Protein AF-A0A8T6V0C2-F1 (afdb_monomer)

Secondary structure (DSSP, 8-state):
--PPPGGGTTS----HHHHHHHHHHHHHHHT-----HHHHHHHHHHHHHHHHHHHHS-HHHHHHHHHHHHHHHS-----PPPPHHHHHHHHHHHHHHHHHHTT--

Sequence (105 aa):
MGEIPIYLQGLPLPYPKASKSVLEVLTAALGIEIETEEIDTVIESSEREVEALYTRFPVEIREQLDKLKHLDYTRPSEPRTITEEDKKRILDDIDKFFKK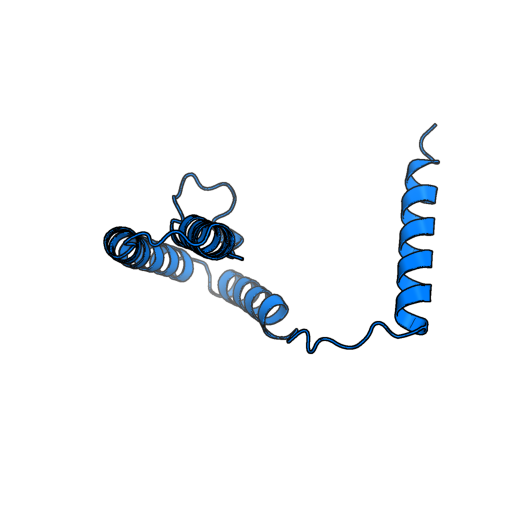ESKED

Solvent-accessible surface area (backbone atoms only — not comparable to full-atom values): 6470 Å² total; per-residue (Å²): 123,42,79,73,64,74,91,56,64,93,53,100,64,83,63,60,56,31,57,49,44,51,47,56,53,50,28,65,73,69,74,49,91,74,92,54,68,71,58,50,57,52,30,58,55,46,53,52,51,51,50,57,53,55,72,68,47,56,68,71,56,45,56,53,52,51,56,52,56,45,61,67,65,71,53,73,72,65,87,68,74,83,45,73,68,53,52,54,51,53,53,50,55,51,52,53,52,59,59,55,71,75,70,78,130

Mean predicted aligned error: 13.66 Å

Structure (mmCIF, N/CA/C/O backbone):
data_AF-A0A8T6V0C2-F1
#
_entry.id   AF-A0A8T6V0C2-F1
#
loop_
_atom_site.group_PDB
_atom_site.id
_atom_site.type_symbol
_atom_site.label_atom_id
_atom_site.label_alt_id
_atom_site.label_comp_id
_atom_site.label_asym_id
_atom_site.label_entity_id
_atom_site.label_seq_id
_atom_site.pdbx_PDB_ins_code
_atom_site.Cartn_x
_atom_site.Cartn_y
_atom_site.Cartn_z
_atom_site.occupancy
_atom_site.B_iso_or_equiv
_atom_site.auth_seq_id
_atom_site.auth_comp_id
_atom_site.auth_asym_id
_atom_site.auth_atom_id
_atom_site.pdbx_PDB_model_num
ATOM 1 N N . MET A 1 1 ? -0.034 7.805 7.132 1.00 60.03 1 MET A N 1
ATOM 2 C CA . MET A 1 1 ? -1.250 7.575 6.317 1.00 60.03 1 MET A CA 1
ATOM 3 C C . MET A 1 1 ? -0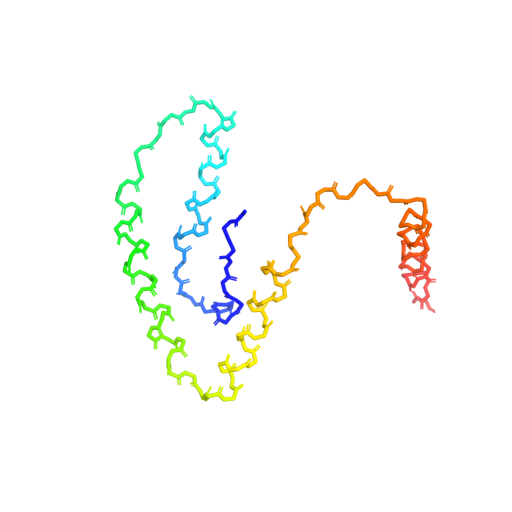.926 6.455 5.351 1.00 60.03 1 MET A C 1
ATOM 5 O O . MET A 1 1 ? 0.237 6.328 5.002 1.00 60.03 1 MET A O 1
ATOM 9 N N . GLY A 1 2 ? -1.888 5.610 4.989 1.00 70.75 2 GLY A N 1
ATOM 10 C CA . GLY A 1 2 ? -1.620 4.473 4.109 1.00 70.75 2 GLY A CA 1
ATOM 11 C C . GLY A 1 2 ? -1.316 4.935 2.688 1.00 70.75 2 GLY A C 1
ATOM 12 O O . GLY A 1 2 ? -2.234 5.132 1.897 1.00 70.75 2 GLY A O 1
ATOM 13 N N . GLU A 1 3 ? -0.041 5.178 2.397 1.00 78.38 3 GLU A N 1
ATOM 14 C CA . GLU A 1 3 ? 0.420 5.675 1.103 1.00 78.38 3 GLU A CA 1
ATOM 15 C C . GLU A 1 3 ? 0.150 4.644 0.006 1.00 78.38 3 GLU A C 1
ATOM 17 O O . GLU A 1 3 ? 0.487 3.466 0.142 1.00 78.38 3 GLU A O 1
ATOM 22 N N . ILE A 1 4 ? -0.467 5.101 -1.084 1.00 87.69 4 ILE A N 1
ATOM 23 C CA . ILE A 1 4 ? -0.765 4.281 -2.257 1.00 87.69 4 ILE A CA 1
ATOM 24 C C . ILE A 1 4 ? 0.299 4.582 -3.313 1.00 87.69 4 ILE A C 1
ATOM 26 O O . ILE A 1 4 ? 0.431 5.743 -3.711 1.00 87.69 4 ILE A O 1
ATOM 30 N N . PRO A 1 5 ? 1.042 3.575 -3.804 1.00 88.62 5 PRO A N 1
ATOM 31 C CA . PRO A 1 5 ? 1.992 3.783 -4.883 1.00 88.62 5 PRO A CA 1
ATOM 32 C C . PRO A 1 5 ? 1.317 4.413 -6.108 1.00 88.62 5 PRO A C 1
ATOM 34 O O . PRO A 1 5 ? 0.307 3.913 -6.600 1.00 88.62 5 PRO A O 1
ATOM 37 N N . ILE A 1 6 ? 1.898 5.496 -6.631 1.00 88.25 6 ILE A N 1
ATOM 38 C CA . ILE A 1 6 ? 1.293 6.305 -7.706 1.00 88.25 6 ILE A CA 1
ATOM 39 C C . ILE A 1 6 ? 0.969 5.498 -8.971 1.00 88.25 6 ILE A C 1
ATOM 41 O O . ILE A 1 6 ? -0.005 5.770 -9.663 1.00 88.25 6 ILE A O 1
ATOM 45 N N . TYR A 1 7 ? 1.750 4.457 -9.253 1.00 89.06 7 TYR A N 1
ATOM 46 C CA . TYR A 1 7 ? 1.558 3.583 -10.409 1.00 89.06 7 TYR A CA 1
ATOM 47 C C . TYR A 1 7 ? 0.397 2.586 -10.249 1.00 89.06 7 TYR A C 1
ATOM 49 O O . TYR A 1 7 ? 0.078 1.875 -11.198 1.00 89.06 7 TYR A O 1
ATOM 57 N N . LEU A 1 8 ? -0.241 2.527 -9.075 1.00 90.25 8 LEU A N 1
ATOM 58 C CA . LEU A 1 8 ? -1.499 1.802 -8.867 1.00 90.25 8 LEU A CA 1
ATOM 59 C C . LEU A 1 8 ? -2.726 2.688 -9.123 1.00 90.25 8 LEU A C 1
ATOM 61 O O . LEU A 1 8 ? -3.844 2.183 -9.220 1.00 90.25 8 LEU A O 1
ATOM 65 N N . GLN A 1 9 ? -2.541 4.007 -9.242 1.00 84.38 9 GLN A N 1
ATOM 66 C CA . GLN A 1 9 ? -3.639 4.945 -9.434 1.00 84.38 9 GLN A CA 1
ATOM 67 C C . GLN A 1 9 ? -4.366 4.681 -10.761 1.00 84.38 9 GLN A C 1
ATOM 69 O O . GLN A 1 9 ? -3.754 4.572 -11.821 1.00 84.38 9 GLN A O 1
ATOM 74 N N . GLY A 1 10 ? -5.698 4.600 -10.704 1.00 82.88 10 GLY A N 1
ATOM 75 C CA . GLY A 1 10 ? -6.548 4.372 -11.879 1.00 82.88 10 GLY A CA 1
ATOM 76 C C . GLY A 1 10 ? -6.684 2.906 -12.299 1.00 82.88 10 GLY A C 1
ATOM 77 O O . GLY A 1 10 ? -7.468 2.613 -13.201 1.00 82.88 10 GLY A O 1
ATOM 78 N N . LEU A 1 11 ? -5.985 1.979 -11.639 1.00 86.12 11 LEU A N 1
ATOM 79 C CA . LEU A 1 11 ? -6.207 0.549 -11.822 1.00 86.12 11 LEU A CA 1
ATOM 80 C C . LEU A 1 11 ? -7.313 0.063 -10.874 1.00 86.12 11 LEU 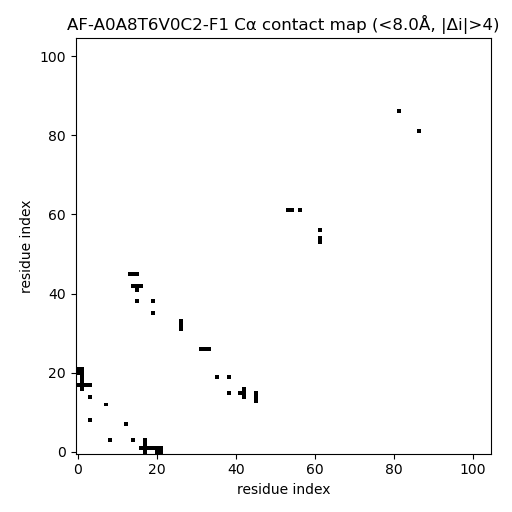A C 1
ATOM 82 O O . LEU A 1 11 ? -7.363 0.496 -9.722 1.00 86.12 11 LEU A O 1
ATOM 86 N N . PRO A 1 12 ? -8.176 -0.875 -11.301 1.00 86.44 12 PRO A N 1
ATOM 87 C CA . PRO A 1 12 ? -9.168 -1.504 -10.433 1.00 86.44 12 PRO A CA 1
ATOM 88 C C . PRO A 1 12 ? -8.517 -2.579 -9.540 1.00 86.44 12 PRO A C 1
ATOM 90 O O . PRO A 1 12 ? -9.023 -3.693 -9.431 1.00 86.44 12 PRO A O 1
ATOM 93 N N . LEU A 1 13 ? -7.359 -2.269 -8.953 1.00 85.25 13 LEU A N 1
ATOM 94 C CA . LEU A 1 13 ? -6.614 -3.164 -8.075 1.00 85.25 13 LEU A CA 1
ATOM 95 C C . LEU A 1 13 ? -6.842 -2.748 -6.618 1.00 85.25 13 LEU A C 1
ATOM 97 O O . LEU A 1 13 ? -6.613 -1.585 -6.277 1.00 85.25 13 LEU A O 1
ATOM 101 N N . PRO A 1 14 ? -7.294 -3.663 -5.744 1.00 87.94 14 PRO A N 1
ATOM 102 C CA . PRO A 1 14 ? -7.405 -3.366 -4.326 1.00 87.94 14 PRO A CA 1
ATOM 103 C C . PRO A 1 14 ? -6.013 -3.181 -3.710 1.00 87.94 14 PRO A C 1
ATOM 105 O O . PRO A 1 14 ? -5.074 -3.899 -4.046 1.00 87.94 14 PRO A O 1
ATOM 108 N N . TYR A 1 15 ? -5.899 -2.244 -2.766 1.00 92.38 15 TYR A N 1
ATOM 109 C CA . TYR A 1 15 ? -4.671 -2.005 -2.007 1.00 92.38 15 TYR A CA 1
ATOM 110 C C . TYR A 1 15 ? -4.989 -1.920 -0.500 1.00 92.38 15 TYR A C 1
ATOM 112 O O . TYR A 1 15 ? -5.103 -0.827 0.067 1.00 92.38 15 TYR A O 1
ATOM 120 N N . PRO A 1 16 ? -5.204 -3.077 0.160 1.00 93.44 16 PRO A N 1
ATOM 121 C CA . PRO A 1 16 ? -5.756 -3.172 1.518 1.00 93.44 16 PRO A CA 1
ATOM 122 C C . PRO A 1 16 ? -4.881 -2.512 2.587 1.00 93.44 16 PRO A C 1
ATOM 124 O O . PRO A 1 16 ? -5.395 -2.076 3.615 1.00 93.44 16 PRO A O 1
ATOM 127 N N . LYS A 1 17 ? -3.579 -2.362 2.326 1.00 93.00 17 LYS A N 1
ATOM 128 C CA . LYS A 1 17 ? -2.635 -1.666 3.205 1.00 93.00 17 LYS A CA 1
ATOM 129 C C . LYS A 1 17 ? -3.070 -0.227 3.486 1.00 93.00 17 LYS A C 1
ATOM 131 O O . LYS A 1 17 ? -2.984 0.223 4.625 1.00 93.00 17 LYS A O 1
ATOM 136 N N . ALA A 1 18 ? -3.624 0.463 2.483 1.00 91.50 18 ALA A N 1
ATOM 137 C CA . ALA A 1 18 ? -4.143 1.813 2.672 1.00 91.50 18 ALA A CA 1
ATOM 138 C C . ALA A 1 18 ? -5.348 1.844 3.621 1.00 91.50 18 ALA A C 1
ATOM 140 O O . ALA A 1 18 ? -5.391 2.653 4.549 1.00 91.50 18 ALA A O 1
ATOM 141 N N . SER A 1 19 ? -6.300 0.927 3.429 1.00 92.44 19 SER A N 1
ATOM 142 C CA . SER A 1 19 ? -7.469 0.789 4.300 1.00 92.44 19 SER A CA 1
ATOM 143 C C . SER A 1 19 ? -7.085 0.383 5.725 1.00 92.44 19 SER A C 1
ATOM 145 O O . SER A 1 19 ? -7.640 0.944 6.669 1.00 92.44 19 SER A O 1
ATOM 147 N N . LYS A 1 20 ? -6.103 -0.517 5.900 1.00 94.12 20 LYS A N 1
ATOM 148 C CA . LYS A 1 20 ? -5.590 -0.911 7.223 1.00 94.12 20 LYS A CA 1
ATOM 149 C C . LYS A 1 20 ? -5.018 0.286 7.978 1.00 94.12 20 LYS A C 1
ATOM 151 O O . LYS A 1 20 ? -5.400 0.512 9.118 1.00 94.12 20 LYS A O 1
ATOM 156 N N . SER A 1 21 ? -4.192 1.111 7.333 1.00 92.44 21 SER A N 1
ATOM 157 C CA . SER A 1 21 ? -3.638 2.306 7.983 1.00 92.44 21 SER A CA 1
ATOM 158 C C . SER A 1 21 ? -4.705 3.315 8.417 1.00 92.44 21 SER A C 1
ATOM 160 O O . SER A 1 21 ? -4.523 4.013 9.410 1.00 92.44 21 SER A O 1
ATOM 162 N N . VAL A 1 22 ? -5.81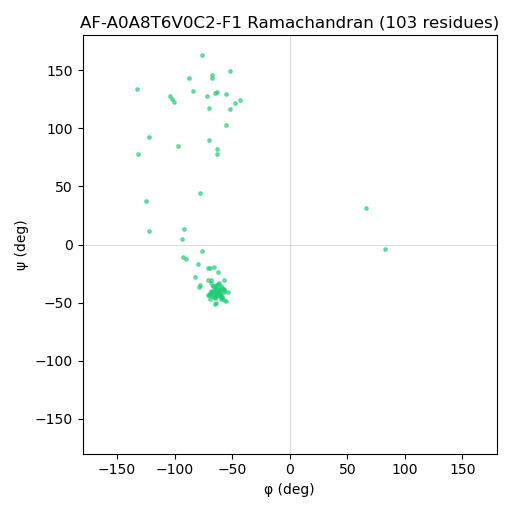6 3.432 7.681 1.00 92.94 22 VAL A N 1
ATOM 163 C CA . VAL A 1 22 ? -6.956 4.261 8.113 1.00 92.94 22 VAL A CA 1
ATOM 164 C C . VAL A 1 22 ? -7.652 3.623 9.313 1.00 92.94 22 VAL A C 1
ATOM 166 O O . VAL A 1 22 ? -7.963 4.321 10.277 1.00 92.94 22 VAL A O 1
ATOM 169 N N . LEU A 1 23 ? -7.865 2.305 9.274 1.00 93.25 23 LEU A N 1
ATOM 170 C CA . LEU A 1 23 ? -8.481 1.558 10.366 1.00 93.25 23 LEU A CA 1
ATOM 171 C C . LEU A 1 23 ? -7.680 1.703 11.663 1.00 93.25 23 LEU A C 1
ATOM 173 O O . LEU A 1 23 ? -8.276 2.018 12.682 1.00 93.25 23 LEU A O 1
ATOM 177 N N . GLU A 1 24 ? -6.353 1.573 11.609 1.00 92.25 24 GLU A N 1
ATOM 178 C CA . GLU A 1 24 ? -5.442 1.744 12.753 1.00 92.25 24 GLU A CA 1
ATOM 179 C C . GLU A 1 24 ? -5.569 3.126 13.415 1.00 92.25 24 GLU A C 1
ATOM 181 O O . GLU A 1 24 ? -5.537 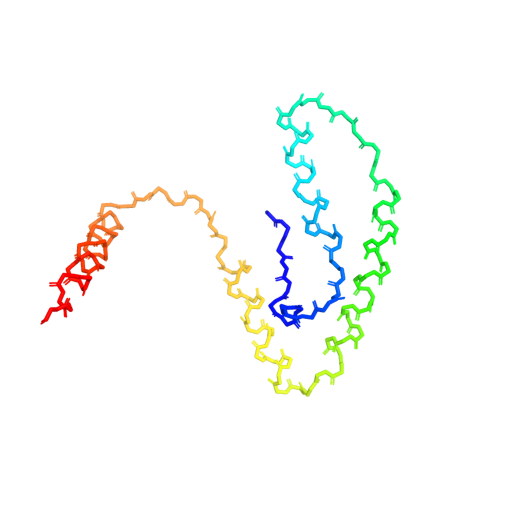3.250 14.638 1.00 92.25 24 GLU A O 1
ATOM 186 N N . VAL A 1 25 ? -5.748 4.184 12.619 1.00 93.50 25 VAL A N 1
ATOM 187 C CA . VAL A 1 25 ? -5.961 5.539 13.150 1.00 93.50 25 VAL A CA 1
ATOM 188 C C . VAL A 1 25 ? -7.328 5.654 13.823 1.00 93.50 25 VAL A C 1
ATOM 190 O O . VAL A 1 25 ? -7.440 6.258 14.890 1.00 93.50 25 VAL A O 1
ATOM 193 N N . LEU A 1 26 ? -8.373 5.084 13.219 1.00 94.12 26 LEU A N 1
ATOM 194 C CA . LEU A 1 26 ? -9.730 5.136 13.765 1.00 94.12 26 LEU A CA 1
ATOM 195 C C . LEU A 1 26 ? -9.861 4.311 15.047 1.00 94.12 26 LEU A C 1
ATOM 197 O O . LEU A 1 26 ? -10.464 4.783 16.007 1.00 94.12 26 LEU A O 1
ATOM 201 N N . THR A 1 27 ? -9.279 3.113 15.092 1.00 94.38 27 THR A N 1
ATOM 202 C CA . THR A 1 27 ? -9.283 2.253 16.283 1.00 94.38 27 THR A CA 1
ATOM 203 C C . THR A 1 27 ? -8.545 2.909 17.437 1.00 94.38 27 THR A C 1
ATOM 205 O O . THR A 1 27 ? -9.080 2.966 18.545 1.00 94.38 27 THR A O 1
ATOM 208 N N . ALA A 1 28 ? -7.382 3.509 17.166 1.00 93.00 28 ALA A N 1
ATOM 209 C CA . ALA A 1 28 ? -6.641 4.287 18.151 1.00 93.00 28 ALA A CA 1
ATOM 210 C C . ALA A 1 28 ? -7.441 5.500 18.657 1.00 93.00 28 ALA A C 1
ATOM 212 O O . ALA A 1 28 ? -7.482 5.750 19.860 1.00 93.00 28 ALA A O 1
ATOM 213 N N . ALA A 1 29 ? -8.108 6.238 17.763 1.00 95.56 29 ALA A N 1
ATOM 214 C CA . ALA A 1 29 ? -8.903 7.411 18.132 1.00 95.56 29 ALA A CA 1
ATOM 215 C C . ALA A 1 29 ? -10.159 7.062 18.949 1.00 95.56 29 ALA A C 1
ATOM 217 O O . ALA A 1 29 ? -10.576 7.845 19.801 1.00 95.56 29 ALA A O 1
ATOM 218 N N . LEU A 1 30 ? -10.765 5.902 18.689 1.00 96.88 30 LEU A N 1
ATOM 219 C CA . LEU A 1 30 ? -11.988 5.444 19.352 1.00 96.88 30 LEU A CA 1
ATOM 220 C C . LEU A 1 30 ? -11.720 4.566 20.585 1.00 96.88 30 LEU A C 1
ATOM 222 O O . LEU A 1 30 ? -12.654 4.283 21.331 1.00 96.88 30 LEU A O 1
ATOM 226 N N . GLY A 1 31 ? -10.473 4.135 20.804 1.00 95.69 31 GLY A N 1
ATOM 227 C CA . GLY A 1 31 ? -10.116 3.202 21.875 1.00 95.69 31 GLY A CA 1
ATOM 228 C C . GLY A 1 31 ? -10.721 1.807 21.685 1.00 95.69 31 GLY A C 1
ATOM 229 O O . GLY A 1 31 ? -11.064 1.151 22.664 1.00 95.69 31 GLY A O 1
ATOM 230 N N . ILE A 1 32 ? -10.904 1.379 20.433 1.00 96.12 32 ILE A N 1
ATOM 231 C CA . ILE A 1 32 ? -11.489 0.081 20.077 1.00 96.12 32 ILE A CA 1
ATOM 232 C C . ILE A 1 32 ? -10.365 -0.848 19.627 1.00 96.12 32 ILE A C 1
ATOM 234 O O . ILE A 1 32 ? -9.623 -0.504 18.713 1.00 96.12 32 ILE A O 1
ATOM 238 N N . GLU A 1 33 ? -10.270 -2.039 20.210 1.00 93.88 33 GLU A N 1
ATOM 239 C CA . GLU A 1 33 ? -9.419 -3.105 19.674 1.00 93.88 33 GLU A CA 1
ATOM 240 C C . GLU A 1 33 ? -10.156 -3.884 18.585 1.00 93.88 33 GLU A C 1
ATOM 242 O O . GLU A 1 33 ? -11.311 -4.281 18.750 1.00 93.88 33 GLU A O 1
ATOM 247 N N . ILE A 1 34 ? -9.472 -4.095 17.462 1.00 92.12 34 ILE A N 1
ATOM 248 C CA . ILE A 1 34 ? -9.950 -4.907 16.345 1.00 92.12 34 ILE A CA 1
ATOM 249 C C . ILE A 1 34 ? -8.812 -5.836 15.938 1.00 92.12 34 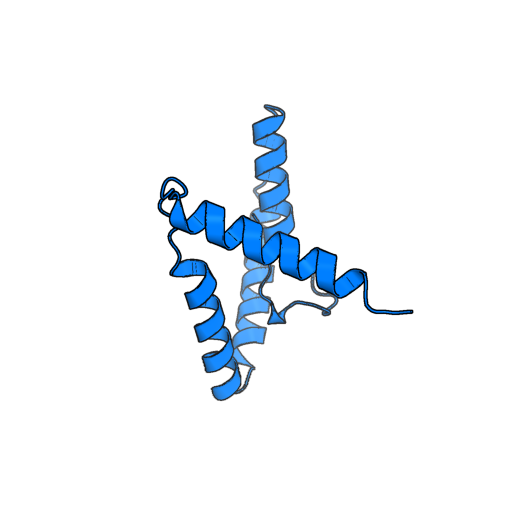ILE A C 1
ATOM 251 O O . ILE A 1 34 ? -7.669 -5.404 15.785 1.00 92.12 34 ILE A O 1
ATOM 255 N N . GLU A 1 35 ? -9.135 -7.107 15.745 1.00 94.38 35 GLU A N 1
ATOM 256 C CA . GLU A 1 35 ? -8.220 -8.093 15.187 1.00 94.38 35 GLU A CA 1
ATOM 257 C C . GLU A 1 35 ? -8.017 -7.823 13.687 1.00 94.38 35 GLU A C 1
ATOM 259 O O . GLU A 1 35 ? -8.982 -7.673 12.936 1.00 94.38 35 GLU A O 1
ATOM 264 N N . THR A 1 36 ? -6.762 -7.717 13.241 1.00 92.06 36 THR A N 1
ATOM 265 C CA . THR A 1 36 ? -6.427 -7.370 11.843 1.00 92.06 36 THR A CA 1
ATOM 266 C C . THR A 1 36 ? -5.562 -8.418 11.138 1.00 92.06 36 THR A C 1
ATOM 268 O O . THR A 1 36 ? -5.097 -8.180 10.025 1.00 92.06 36 THR A O 1
ATOM 271 N N . GLU A 1 37 ? -5.407 -9.603 11.731 1.00 93.75 37 GLU A N 1
ATOM 272 C CA . GLU A 1 37 ? -4.544 -10.683 11.223 1.00 93.75 37 GLU A CA 1
ATOM 273 C C . GLU A 1 37 ? -4.969 -11.181 9.829 1.00 93.75 37 GLU A C 1
ATOM 275 O O . GLU A 1 37 ? -4.139 -11.409 8.944 1.00 93.75 37 GLU A O 1
ATOM 280 N N . GLU A 1 38 ? -6.278 -11.282 9.580 1.00 93.50 38 GLU A N 1
ATOM 281 C CA . GLU A 1 38 ? -6.790 -11.645 8.255 1.00 93.50 38 GLU A CA 1
ATOM 282 C C . GLU A 1 38 ? -6.449 -10.578 7.203 1.00 93.50 38 GLU A C 1
ATOM 284 O O . GLU A 1 38 ? -6.079 -10.909 6.075 1.00 93.50 38 GLU A O 1
ATOM 289 N N . ILE A 1 39 ? -6.513 -9.293 7.577 1.00 94.06 39 ILE A N 1
ATOM 290 C CA . ILE A 1 39 ? -6.160 -8.177 6.688 1.00 94.06 39 ILE A CA 1
ATOM 291 C C . ILE A 1 39 ? -4.673 -8.246 6.333 1.00 94.06 39 ILE A C 1
ATOM 293 O O . ILE A 1 39 ? -4.319 -8.020 5.176 1.00 94.06 39 ILE A O 1
ATOM 297 N N . ASP A 1 40 ? -3.815 -8.612 7.287 1.00 94.81 40 ASP A N 1
ATOM 298 C CA . ASP A 1 40 ? -2.380 -8.784 7.050 1.00 94.81 40 ASP A CA 1
ATOM 299 C C . ASP A 1 40 ? -2.084 -9.869 6.017 1.00 94.81 40 ASP A C 1
ATOM 301 O O . ASP A 1 40 ? -1.296 -9.651 5.095 1.00 94.81 40 ASP A O 1
ATOM 305 N N . THR A 1 41 ? -2.805 -10.986 6.073 1.00 95.62 41 THR A N 1
ATOM 306 C CA . THR A 1 41 ? -2.666 -12.058 5.076 1.00 95.62 41 THR A CA 1
ATOM 307 C C . THR A 1 41 ? -3.026 -11.570 3.666 1.00 95.62 41 THR A C 1
ATOM 309 O O . THR A 1 41 ? -2.342 -11.882 2.683 1.00 95.62 41 THR A O 1
ATOM 312 N N . VAL A 1 42 ? -4.085 -10.761 3.540 1.00 95.38 42 VAL A N 1
ATOM 313 C CA . VAL A 1 42 ? -4.479 -10.175 2.249 1.00 95.38 42 VAL A CA 1
ATOM 314 C C . VAL A 1 42 ? -3.446 -9.143 1.785 1.00 95.38 42 VAL A C 1
ATOM 316 O O . VAL A 1 42 ? -3.095 -9.130 0.603 1.00 95.38 42 VAL A O 1
ATOM 319 N N . ILE A 1 43 ? -2.907 -8.324 2.693 1.00 95.31 43 ILE A N 1
ATOM 320 C CA . ILE A 1 43 ? -1.830 -7.371 2.388 1.00 95.31 43 ILE A CA 1
ATOM 321 C C . ILE A 1 43 ? -0.619 -8.100 1.813 1.00 95.31 43 ILE A C 1
ATOM 323 O O . ILE A 1 43 ? -0.143 -7.706 0.755 1.00 95.31 43 ILE A O 1
ATOM 327 N N . GLU A 1 44 ? -0.158 -9.192 2.423 1.00 95.25 44 GLU A N 1
ATOM 328 C CA . GLU A 1 44 ? 0.988 -9.949 1.903 1.00 95.25 44 GLU A CA 1
ATOM 329 C C . GLU A 1 44 ? 0.778 -10.431 0.462 1.00 95.25 44 GLU A C 1
ATOM 331 O O . GLU A 1 44 ? 1.697 -10.403 -0.360 1.00 95.25 44 GLU A O 1
ATOM 336 N N . SER A 1 45 ? -0.431 -10.896 0.133 1.00 94.56 45 SER A N 1
ATOM 337 C CA . SER A 1 45 ? -0.763 -11.295 -1.238 1.00 94.56 45 SER A CA 1
ATOM 338 C C . SER A 1 45 ? -0.753 -10.107 -2.205 1.00 94.56 45 SER A C 1
ATOM 340 O O . SER A 1 45 ? -0.117 -10.188 -3.255 1.00 94.56 45 SER A O 1
ATOM 342 N N . SER A 1 46 ? -1.362 -8.987 -1.810 1.00 93.75 46 SER A N 1
ATOM 343 C CA . SER A 1 46 ? -1.438 -7.769 -2.615 1.00 93.75 46 SER A CA 1
ATOM 344 C C . SER A 1 46 ? -0.054 -7.158 -2.853 1.00 93.75 46 SER A C 1
ATOM 346 O O . SER A 1 46 ? 0.279 -6.838 -3.990 1.00 93.75 46 SER A O 1
ATOM 348 N N . GLU A 1 47 ? 0.810 -7.082 -1.837 1.00 93.44 47 GLU A N 1
ATOM 349 C CA . GLU A 1 47 ? 2.171 -6.541 -1.980 1.00 93.44 47 GLU A CA 1
ATOM 350 C C . GLU A 1 47 ? 3.017 -7.382 -2.950 1.00 93.44 47 GLU A C 1
ATOM 352 O O . GLU A 1 47 ? 3.793 -6.832 -3.732 1.00 93.44 47 GLU A O 1
ATOM 357 N N . ARG A 1 48 ? 2.835 -8.713 -2.972 1.00 94.31 48 ARG A N 1
ATOM 358 C CA . ARG A 1 48 ? 3.491 -9.585 -3.964 1.00 94.31 48 ARG A CA 1
ATOM 359 C C . ARG A 1 48 ? 3.034 -9.283 -5.390 1.00 94.31 48 ARG A C 1
ATOM 361 O O . ARG A 1 48 ? 3.856 -9.289 -6.305 1.00 94.31 48 ARG A O 1
ATOM 368 N N . GLU A 1 49 ? 1.746 -9.020 -5.594 1.00 92.44 49 GLU A N 1
ATOM 369 C CA . GLU A 1 49 ? 1.211 -8.636 -6.906 1.00 92.44 49 GLU A CA 1
ATOM 370 C C . GLU A 1 49 ? 1.708 -7.255 -7.343 1.00 92.44 49 GLU A C 1
ATOM 372 O O . GLU A 1 49 ? 2.090 -7.072 -8.500 1.00 92.44 49 GLU A O 1
ATOM 377 N N . VAL A 1 50 ? 1.763 -6.304 -6.409 1.00 92.19 50 VAL A N 1
ATOM 378 C CA . VAL A 1 50 ? 2.304 -4.959 -6.634 1.00 92.19 50 VAL A CA 1
ATOM 379 C C . VAL A 1 50 ? 3.778 -5.031 -7.038 1.00 92.19 50 VAL A C 1
ATOM 381 O O . VAL A 1 50 ? 4.168 -4.399 -8.019 1.00 92.19 50 VAL A O 1
ATOM 384 N N . GLU A 1 51 ? 4.587 -5.854 -6.369 1.00 92.75 51 GLU A N 1
ATOM 385 C CA . GLU A 1 51 ? 5.995 -6.058 -6.733 1.00 92.75 51 GLU A CA 1
ATOM 386 C C . GLU A 1 51 ? 6.140 -6.748 -8.103 1.00 92.75 51 GLU A C 1
ATOM 388 O O . GLU A 1 51 ? 6.971 -6.372 -8.937 1.00 92.75 51 GLU A O 1
ATOM 393 N N . ALA A 1 52 ? 5.282 -7.728 -8.400 1.00 93.12 52 ALA A N 1
ATOM 394 C CA . ALA A 1 52 ? 5.251 -8.371 -9.711 1.00 93.12 52 ALA A CA 1
ATOM 395 C C . ALA A 1 52 ? 4.864 -7.393 -10.835 1.00 93.12 52 ALA A C 1
ATOM 397 O O . ALA A 1 52 ? 5.369 -7.509 -11.951 1.00 93.12 52 ALA A O 1
ATOM 398 N N . LEU A 1 53 ? 3.986 -6.423 -10.566 1.00 91.69 53 LEU A N 1
ATOM 399 C CA . LEU A 1 53 ? 3.681 -5.338 -11.497 1.00 91.69 53 LEU A CA 1
ATOM 400 C C . LEU A 1 53 ? 4.878 -4.396 -11.647 1.00 91.69 53 LEU A C 1
ATOM 402 O O . LEU A 1 53 ? 5.267 -4.078 -12.771 1.00 91.69 53 LEU A O 1
ATOM 406 N N . TYR A 1 54 ? 5.489 -3.998 -10.529 1.00 91.81 54 TYR A N 1
ATOM 407 C CA . TYR A 1 54 ? 6.637 -3.099 -10.511 1.00 91.81 54 TYR A CA 1
ATOM 408 C C . TYR A 1 54 ? 7.786 -3.634 -11.370 1.00 91.81 54 TYR A C 1
ATOM 410 O O . TYR A 1 54 ? 8.307 -2.931 -12.232 1.00 91.81 54 TYR A O 1
ATOM 418 N N . THR A 1 55 ? 8.135 -4.909 -11.197 1.00 94.12 55 THR A N 1
ATOM 419 C CA . THR A 1 55 ? 9.225 -5.576 -11.930 1.00 94.12 55 THR A CA 1
ATOM 420 C C . THR A 1 55 ? 8.977 -5.731 -13.431 1.00 94.12 55 THR A C 1
ATOM 422 O O . THR A 1 55 ? 9.939 -5.896 -14.181 1.00 94.12 55 THR A O 1
ATOM 425 N N . ARG A 1 56 ? 7.721 -5.643 -13.892 1.00 94.12 56 ARG A N 1
ATOM 426 C CA . ARG A 1 56 ? 7.370 -5.679 -15.323 1.00 94.12 56 ARG A CA 1
ATOM 427 C C . ARG A 1 56 ? 7.593 -4.349 -16.034 1.00 94.12 56 ARG A C 1
ATOM 429 O O . ARG A 1 56 ? 7.615 -4.333 -17.264 1.00 94.12 56 ARG A O 1
ATOM 436 N N . PHE A 1 57 ? 7.738 -3.244 -15.304 1.00 94.00 57 PHE A N 1
ATOM 437 C CA . PHE A 1 57 ? 8.020 -1.961 -15.935 1.00 94.00 57 PHE A CA 1
ATOM 438 C C . PHE A 1 57 ? 9.421 -1.941 -16.570 1.00 94.00 57 PHE A C 1
ATOM 440 O O . PHE A 1 57 ? 10.364 -2.519 -16.015 1.00 94.00 57 PHE A O 1
ATOM 447 N N . PRO A 1 58 ? 9.590 -1.225 -17.701 1.00 96.50 58 PRO A N 1
ATOM 448 C CA . PRO A 1 58 ? 10.909 -0.917 -18.245 1.00 96.50 58 PRO A CA 1
ATOM 449 C C . PRO A 1 58 ? 11.820 -0.286 -17.187 1.00 96.50 58 PRO A C 1
ATOM 451 O O . PRO A 1 58 ? 11.350 0.397 -16.271 1.00 96.50 58 PRO A O 1
ATOM 454 N N . VAL A 1 59 ? 13.130 -0.517 -17.300 1.00 94.88 59 VAL A N 1
ATOM 455 C CA . VAL A 1 59 ? 14.105 -0.049 -16.301 1.00 94.88 59 VAL A CA 1
ATOM 456 C C . VAL A 1 59 ? 14.061 1.470 -16.136 1.00 94.88 59 VAL A C 1
ATOM 458 O O . VAL A 1 59 ? 14.086 1.957 -15.013 1.00 94.88 59 VAL A O 1
ATOM 461 N N . GLU A 1 60 ? 13.854 2.205 -17.226 1.00 94.75 60 GLU A N 1
ATOM 462 C CA . GLU A 1 60 ? 13.780 3.665 -17.245 1.00 94.75 60 GLU A CA 1
ATOM 463 C C . GLU A 1 60 ? 12.593 4.184 -16.420 1.00 94.75 60 GLU A C 1
ATOM 465 O O . GLU A 1 60 ? 12.708 5.174 -15.697 1.00 94.75 60 GLU A O 1
ATOM 470 N N . ILE A 1 61 ? 11.450 3.494 -16.493 1.00 93.06 61 ILE A N 1
ATOM 471 C CA . ILE A 1 61 ? 10.252 3.834 -15.716 1.00 93.06 61 ILE A CA 1
ATOM 472 C C . ILE A 1 61 ? 10.476 3.514 -14.240 1.00 93.06 61 ILE A C 1
ATOM 474 O O . ILE A 1 61 ? 10.151 4.332 -13.383 1.00 93.06 61 ILE A O 1
ATOM 478 N N . ARG A 1 62 ? 11.076 2.359 -13.929 1.00 93.44 62 ARG A N 1
ATOM 479 C CA . ARG A 1 62 ? 11.419 1.993 -12.546 1.00 93.44 62 ARG A CA 1
ATOM 480 C C . ARG A 1 62 ? 12.370 3.002 -11.909 1.00 93.44 62 ARG A C 1
ATOM 482 O O . ARG A 1 62 ? 12.106 3.452 -10.804 1.00 93.44 62 ARG A O 1
ATOM 489 N N . GLU A 1 63 ? 13.391 3.456 -12.632 1.00 92.19 63 GLU A N 1
ATOM 490 C CA . GLU A 1 63 ? 14.301 4.507 -12.158 1.00 92.19 63 GLU A CA 1
ATOM 491 C C . GLU A 1 63 ? 13.581 5.832 -11.868 1.00 92.19 63 GLU A C 1
ATOM 493 O O . GLU A 1 63 ? 13.911 6.529 -10.906 1.00 92.19 63 GLU A O 1
ATOM 498 N N . GLN A 1 64 ? 12.598 6.208 -12.691 1.00 90.94 64 GLN A N 1
ATOM 499 C CA . GLN A 1 64 ? 11.771 7.388 -12.430 1.00 90.94 64 GLN A CA 1
ATOM 500 C C . GLN A 1 64 ? 10.883 7.197 -11.197 1.00 90.94 64 GLN A C 1
ATOM 502 O O . GLN A 1 64 ? 10.826 8.088 -10.351 1.00 90.94 64 GLN A O 1
ATOM 507 N N . LEU A 1 65 ? 10.236 6.038 -11.063 1.00 89.44 65 LEU A N 1
ATOM 508 C CA . LEU A 1 65 ? 9.410 5.701 -9.903 1.00 89.44 65 LEU A CA 1
ATOM 509 C C . LEU A 1 65 ? 10.234 5.650 -8.610 1.00 89.44 65 LEU A C 1
ATOM 511 O O . LEU A 1 65 ? 9.788 6.148 -7.579 1.00 89.44 65 LEU A O 1
ATOM 515 N N . ASP A 1 66 ? 11.454 5.116 -8.656 1.00 87.56 66 ASP A N 1
ATOM 516 C CA . ASP A 1 66 ? 12.346 5.075 -7.501 1.00 87.56 66 ASP A CA 1
ATOM 517 C C . ASP A 1 66 ? 12.754 6.482 -7.059 1.00 87.56 66 ASP A C 1
ATOM 519 O O . ASP A 1 66 ? 12.776 6.754 -5.861 1.00 87.56 66 ASP A O 1
ATOM 523 N N . LYS A 1 67 ? 12.975 7.428 -7.982 1.00 87.31 67 LYS A N 1
ATOM 524 C CA . LYS A 1 67 ? 13.202 8.840 -7.612 1.00 87.31 67 LYS A CA 1
ATOM 525 C C . LYS A 1 67 ? 12.018 9.436 -6.848 1.00 87.31 67 LYS A C 1
ATOM 527 O O . LYS A 1 67 ? 12.239 10.223 -5.931 1.00 87.31 67 LYS A O 1
ATOM 532 N N . LEU A 1 68 ? 10.787 9.049 -7.190 1.00 80.88 68 LEU A N 1
ATOM 533 C CA . LEU A 1 68 ? 9.584 9.503 -6.485 1.00 80.88 68 LEU A CA 1
ATOM 534 C C . LEU A 1 68 ? 9.499 8.916 -5.073 1.00 80.88 68 LEU A C 1
ATOM 536 O O . LEU A 1 68 ? 9.254 9.670 -4.138 1.00 80.88 68 LEU A O 1
ATOM 540 N N . LYS A 1 69 ? 9.824 7.625 -4.890 1.00 71.25 69 LYS A N 1
ATOM 541 C CA . LYS A 1 69 ? 9.921 7.013 -3.548 1.00 71.25 69 LYS A CA 1
ATOM 542 C C . LYS A 1 69 ? 10.868 7.805 -2.641 1.00 71.25 69 LYS A C 1
ATOM 544 O O . LYS A 1 69 ? 10.578 8.027 -1.474 1.00 71.25 69 LYS A O 1
ATOM 549 N N . HIS A 1 70 ? 12.000 8.271 -3.170 1.00 56.09 70 HIS A N 1
ATOM 550 C CA . HIS A 1 70 ? 12.968 9.016 -2.365 1.00 56.09 70 HIS A CA 1
ATOM 551 C C . HIS A 1 70 ? 12.476 10.414 -1.986 1.00 56.09 70 HIS A C 1
ATOM 553 O O . HIS A 1 70 ? 12.846 10.889 -0.920 1.00 56.09 70 HIS A O 1
ATOM 559 N N . LEU A 1 71 ? 11.655 11.085 -2.797 1.00 55.38 71 LEU A N 1
ATOM 560 C CA . LEU A 1 71 ? 11.151 12.424 -2.461 1.00 55.38 71 LEU A CA 1
ATOM 561 C C . LEU A 1 71 ? 10.212 12.410 -1.247 1.00 55.38 71 LEU A C 1
ATOM 563 O O . LEU A 1 71 ? 10.282 13.336 -0.437 1.00 55.38 71 LEU A O 1
ATOM 567 N N . ASP A 1 72 ? 9.413 11.352 -1.096 1.00 50.38 72 ASP A N 1
ATOM 568 C CA . ASP A 1 72 ? 8.519 11.179 0.053 1.00 50.38 72 ASP A CA 1
ATOM 569 C C . ASP A 1 72 ? 9.275 10.697 1.309 1.00 50.38 72 ASP A C 1
ATOM 571 O O . ASP A 1 72 ? 9.009 11.176 2.409 1.00 50.38 72 ASP A O 1
ATOM 575 N N . TYR A 1 73 ? 10.311 9.855 1.163 1.00 44.22 73 TYR A N 1
ATOM 576 C CA . TYR A 1 73 ? 11.124 9.363 2.293 1.00 44.22 73 TYR A CA 1
ATOM 577 C C . TYR A 1 73 ? 12.236 10.329 2.766 1.00 44.22 73 TYR A C 1
ATOM 579 O O . TYR A 1 73 ? 12.629 10.291 3.932 1.00 44.22 73 TYR A O 1
ATOM 587 N N . THR A 1 74 ? 12.783 11.190 1.894 1.00 38.66 74 THR A N 1
ATOM 588 C CA . THR A 1 74 ? 13.929 12.082 2.213 1.00 38.66 74 THR A CA 1
ATOM 589 C C . THR A 1 74 ? 13.543 13.475 2.694 1.00 38.66 74 THR A C 1
ATOM 591 O O . THR A 1 74 ? 14.423 14.286 2.992 1.00 38.66 74 THR A O 1
ATOM 594 N N . ARG A 1 75 ? 12.251 13.748 2.882 1.00 42.44 75 ARG A N 1
ATOM 595 C CA . ARG A 1 75 ? 11.848 14.699 3.915 1.00 42.44 75 ARG A CA 1
ATOM 596 C C . ARG A 1 75 ? 11.465 13.902 5.154 1.00 42.44 75 ARG A C 1
ATOM 598 O O . ARG A 1 75 ? 10.275 13.721 5.397 1.00 42.44 75 ARG A O 1
ATOM 605 N N . PRO A 1 76 ? 12.422 13.517 6.019 1.00 39.75 76 PRO A N 1
ATOM 606 C CA . PRO A 1 76 ? 12.089 13.596 7.419 1.00 39.75 76 PRO A CA 1
ATOM 607 C C . PRO A 1 76 ? 11.674 15.052 7.627 1.00 39.75 76 PRO A C 1
ATOM 609 O O . PRO A 1 76 ? 12.505 15.961 7.656 1.00 39.75 76 PRO A O 1
ATOM 612 N N . SER A 1 77 ? 10.368 15.298 7.713 1.00 46.56 77 SER A N 1
ATOM 613 C CA . SER A 1 77 ? 9.894 16.415 8.499 1.00 46.56 77 SER A CA 1
ATOM 614 C C . SER A 1 77 ? 10.307 16.088 9.931 1.00 46.56 77 SER A C 1
ATOM 616 O O . SER A 1 77 ? 9.502 15.651 10.751 1.00 46.56 77 SER A O 1
ATOM 618 N N . GLU A 1 78 ? 11.586 16.301 10.249 1.00 46.22 78 GLU A N 1
ATOM 619 C CA . GLU A 1 78 ? 11.880 16.893 11.539 1.00 46.22 78 GLU A CA 1
ATOM 620 C C . GLU A 1 78 ? 10.852 18.018 11.681 1.00 46.22 78 GLU A C 1
ATOM 622 O O . GLU A 1 78 ? 10.722 18.813 10.738 1.00 46.22 78 GLU A O 1
ATOM 627 N N . PRO A 1 79 ? 10.045 18.054 12.752 1.00 45.16 79 PRO A N 1
ATOM 628 C CA . PRO A 1 79 ? 9.156 19.171 12.995 1.00 45.16 79 PRO A CA 1
ATOM 629 C C . PRO A 1 79 ? 10.036 20.403 13.209 1.00 45.16 79 PRO A C 1
ATOM 631 O O . PRO A 1 79 ? 10.376 20.775 14.327 1.00 45.16 79 PRO A O 1
ATOM 634 N N . ARG A 1 80 ? 10.475 21.019 12.113 1.00 52.94 80 ARG A N 1
ATOM 635 C CA . ARG A 1 80 ? 11.077 22.333 12.132 1.00 52.94 80 ARG A CA 1
ATOM 636 C C . ARG A 1 80 ? 9.934 23.268 12.445 1.00 52.94 80 ARG A C 1
ATOM 638 O O . ARG A 1 80 ? 8.953 23.343 11.706 1.00 52.94 80 ARG A O 1
ATOM 645 N N . THR A 1 81 ? 10.055 23.941 13.581 1.00 67.38 81 THR A N 1
ATOM 646 C CA . THR A 1 81 ? 9.225 25.086 13.921 1.00 67.38 81 THR A CA 1
ATOM 647 C C . THR A 1 81 ? 9.200 26.010 12.709 1.00 67.38 81 THR A C 1
ATOM 649 O O . THR A 1 81 ? 10.264 26.411 12.239 1.00 67.38 81 THR A O 1
ATOM 652 N N . ILE A 1 82 ? 8.006 26.295 12.181 1.00 67.75 82 ILE A N 1
ATOM 653 C CA . ILE A 1 82 ? 7.826 27.193 11.035 1.00 67.75 82 ILE A CA 1
ATOM 654 C C . ILE A 1 82 ? 8.561 28.500 11.352 1.00 67.75 82 ILE A C 1
ATOM 656 O O . ILE A 1 82 ? 8.220 29.176 12.327 1.00 67.75 82 ILE A O 1
ATOM 660 N N . THR A 1 83 ? 9.585 28.824 10.561 1.00 75.31 83 THR A N 1
ATOM 661 C CA . THR A 1 83 ? 10.362 30.055 10.743 1.00 75.31 83 THR A CA 1
ATOM 662 C C . THR A 1 83 ? 9.574 31.262 10.228 1.00 75.31 83 THR A C 1
ATOM 664 O O . THR A 1 83 ? 8.594 31.118 9.495 1.00 75.31 83 THR A O 1
ATOM 667 N N . GLU A 1 84 ? 9.962 32.478 10.616 1.00 75.69 84 GLU A N 1
ATOM 668 C CA . GLU A 1 84 ? 9.287 33.696 10.139 1.00 75.69 84 GLU A CA 1
ATOM 669 C C . GLU A 1 84 ? 9.404 33.857 8.610 1.00 75.69 84 GLU A C 1
ATOM 671 O O . GLU A 1 84 ? 8.441 34.264 7.955 1.00 75.69 84 GLU A O 1
ATOM 676 N N . GLU A 1 85 ? 10.527 33.440 8.013 1.00 76.38 85 GLU A N 1
ATOM 677 C CA . GLU A 1 85 ? 10.681 33.346 6.557 1.00 76.38 85 GLU A CA 1
ATOM 678 C C . GLU A 1 85 ? 9.671 32.383 5.915 1.00 76.38 85 GLU A C 1
ATOM 680 O O . GLU A 1 85 ? 9.074 32.720 4.887 1.00 76.38 85 GLU A O 1
ATOM 685 N N . ASP A 1 86 ? 9.434 31.218 6.526 1.00 71.50 86 ASP A N 1
ATOM 686 C CA . ASP A 1 86 ? 8.460 30.243 6.024 1.00 71.50 86 ASP A CA 1
ATOM 687 C C . ASP A 1 86 ? 7.037 30.810 6.076 1.00 71.50 86 ASP A C 1
ATOM 689 O O . ASP A 1 86 ? 6.290 30.685 5.105 1.00 71.50 86 ASP A O 1
ATOM 693 N N . LYS A 1 87 ? 6.6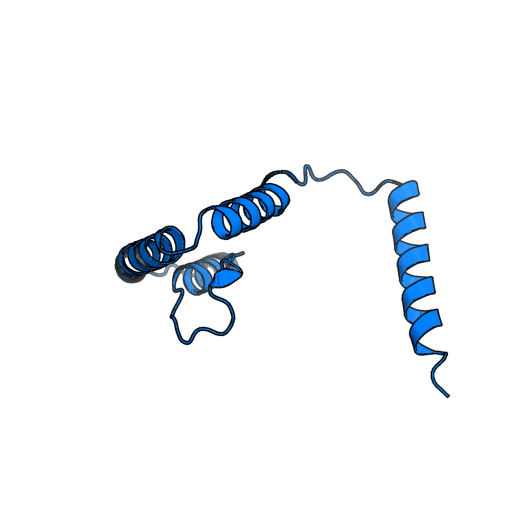70 31.509 7.162 1.00 77.25 87 LYS A N 1
ATOM 694 C CA . LYS A 1 87 ? 5.364 32.185 7.274 1.00 77.25 87 LYS A CA 1
ATOM 695 C C . LYS A 1 87 ? 5.170 33.213 6.170 1.00 77.25 87 LYS A C 1
ATOM 697 O O . LYS A 1 87 ? 4.113 33.246 5.542 1.00 77.25 87 LYS A O 1
ATOM 702 N N . LYS A 1 88 ? 6.187 34.041 5.918 1.00 84.50 88 LYS A N 1
ATOM 703 C CA . LYS A 1 88 ? 6.121 35.075 4.881 1.00 84.50 88 LYS A CA 1
ATOM 704 C C . LYS A 1 88 ? 5.950 34.459 3.496 1.00 84.50 88 LYS A C 1
ATOM 706 O O . LYS A 1 88 ? 5.133 34.942 2.719 1.00 84.50 88 LYS A O 1
ATOM 711 N N . ARG A 1 89 ? 6.682 33.383 3.205 1.00 84.94 89 ARG A N 1
ATOM 712 C CA . ARG A 1 89 ? 6.573 32.670 1.932 1.00 84.94 89 ARG A CA 1
ATOM 713 C C . ARG A 1 89 ? 5.193 32.034 1.749 1.00 84.94 89 ARG A C 1
ATOM 715 O O . ARG A 1 89 ? 4.603 32.185 0.689 1.00 84.94 89 ARG A O 1
ATOM 722 N N . ILE A 1 90 ? 4.668 31.370 2.780 1.00 86.56 90 ILE A N 1
ATOM 723 C CA . ILE A 1 90 ? 3.339 30.741 2.736 1.00 86.56 90 ILE A CA 1
ATOM 724 C C . ILE A 1 90 ? 2.250 31.795 2.494 1.00 86.56 90 ILE A C 1
ATOM 726 O O . ILE A 1 90 ? 1.363 31.577 1.676 1.00 86.56 90 ILE A O 1
ATOM 730 N N . LEU A 1 91 ? 2.327 32.949 3.164 1.00 85.44 91 LEU A N 1
ATOM 731 C CA . LEU A 1 91 ? 1.374 34.044 2.962 1.00 85.44 91 LEU A CA 1
ATOM 732 C C . LEU A 1 91 ? 1.438 34.627 1.542 1.00 85.44 91 LEU A C 1
ATOM 734 O O . LEU A 1 91 ? 0.390 34.919 0.970 1.00 85.44 91 LEU A O 1
ATOM 738 N N . ASP A 1 92 ? 2.633 34.763 0.964 1.00 86.56 92 ASP A N 1
ATOM 739 C CA . ASP A 1 92 ? 2.815 35.248 -0.413 1.00 86.56 92 ASP A CA 1
ATOM 740 C C . ASP A 1 92 ? 2.277 34.243 -1.448 1.00 86.56 92 ASP A C 1
ATOM 742 O O . ASP A 1 92 ? 1.583 34.620 -2.394 1.00 86.56 92 ASP A O 1
ATOM 746 N N . ASP A 1 93 ? 2.521 32.947 -1.226 1.00 83.38 93 ASP A N 1
ATOM 747 C CA . ASP A 1 93 ? 1.996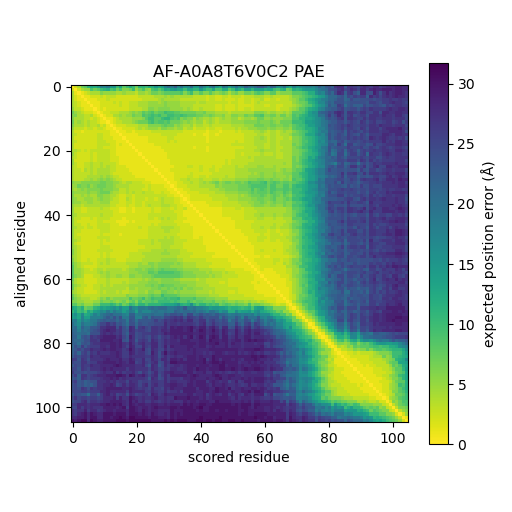 31.866 -2.065 1.00 83.38 93 ASP A CA 1
ATOM 748 C C . ASP A 1 93 ? 0.454 31.825 -2.024 1.00 83.38 93 ASP A C 1
ATOM 750 O O . ASP A 1 93 ? -0.187 31.676 -3.069 1.00 83.38 93 ASP A O 1
ATOM 754 N N . ILE A 1 94 ? -0.150 32.029 -0.844 1.00 85.38 94 ILE A N 1
ATOM 755 C CA . ILE A 1 94 ? -1.608 32.127 -0.664 1.00 85.38 94 ILE A CA 1
ATOM 756 C C . ILE A 1 94 ? -2.168 33.354 -1.398 1.00 85.38 94 ILE A C 1
ATOM 758 O O . ILE A 1 94 ? -3.116 33.228 -2.174 1.00 85.38 94 ILE A O 1
ATOM 762 N N . ASP A 1 95 ? -1.580 34.536 -1.201 1.00 82.50 95 ASP A N 1
ATOM 763 C CA . ASP A 1 95 ? -2.029 35.777 -1.846 1.00 82.50 95 ASP A CA 1
ATOM 764 C C . ASP A 1 95 ? -1.945 35.680 -3.378 1.00 82.50 95 ASP A C 1
ATOM 766 O O . ASP A 1 95 ? -2.867 36.068 -4.100 1.00 82.50 95 ASP A O 1
ATOM 770 N N . LYS A 1 96 ? -0.875 35.071 -3.898 1.00 82.31 96 LYS A N 1
ATOM 771 C CA . LYS A 1 96 ? -0.707 34.824 -5.332 1.00 82.31 96 LYS A CA 1
ATOM 772 C C . LYS A 1 96 ? -1.724 33.828 -5.888 1.00 82.31 96 LYS A C 1
ATOM 774 O O . LYS A 1 96 ? -2.145 33.993 -7.033 1.00 82.31 96 LYS A O 1
ATOM 779 N N . PHE A 1 97 ? -2.105 32.811 -5.116 1.00 79.88 97 PHE A N 1
ATOM 780 C CA . PHE A 1 97 ? -3.113 31.828 -5.512 1.00 79.88 97 PHE A CA 1
ATOM 781 C C . PHE A 1 97 ? -4.492 32.488 -5.671 1.00 79.88 97 PHE A C 1
ATOM 783 O O . PHE A 1 97 ? -5.079 32.426 -6.750 1.00 79.88 97 PHE A O 1
ATOM 790 N N . PHE A 1 98 ? -4.943 33.243 -4.665 1.00 77.50 98 PHE A N 1
ATOM 791 C CA . PHE A 1 98 ? -6.234 33.944 -4.704 1.00 77.50 98 PHE A CA 1
ATOM 792 C C . PHE A 1 98 ? -6.275 35.106 -5.715 1.00 77.50 98 PHE A C 1
ATOM 794 O O . PHE A 1 98 ? -7.310 35.378 -6.329 1.00 77.50 98 PHE A O 1
ATOM 801 N N . LYS A 1 99 ? -5.141 35.774 -5.966 1.00 73.12 9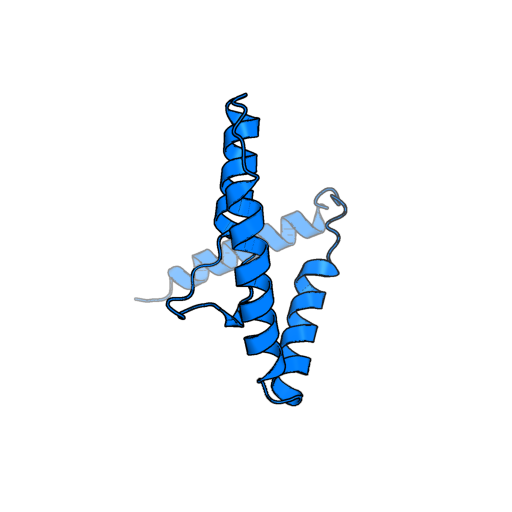9 LYS A N 1
ATOM 802 C CA . LYS A 1 99 ? -5.022 36.779 -7.041 1.00 73.12 99 LYS A CA 1
ATOM 803 C C . LYS A 1 99 ? -5.038 36.183 -8.448 1.00 73.12 99 LYS A C 1
ATOM 805 O O . LYS A 1 99 ? -5.286 36.910 -9.409 1.00 73.12 99 LYS A O 1
ATOM 810 N N . LYS A 1 100 ? -4.736 34.891 -8.597 1.00 60.03 100 LYS A N 1
ATOM 811 C CA . LYS A 1 100 ? -4.822 34.191 -9.884 1.00 60.03 100 LYS A CA 1
ATOM 812 C C . LYS A 1 100 ? -6.260 33.809 -10.228 1.00 60.03 100 LYS A C 1
ATOM 814 O O . LYS A 1 100 ? -6.627 33.928 -11.389 1.00 60.03 100 LYS A O 1
ATOM 819 N N . GLU A 1 101 ? -7.065 33.429 -9.236 1.00 58.09 101 GLU A N 1
ATOM 820 C CA . GLU A 1 101 ? -8.491 33.103 -9.422 1.00 58.09 101 GLU A CA 1
ATOM 821 C C . GLU A 1 101 ? -9.357 34.326 -9.767 1.00 58.09 101 GLU A C 1
ATOM 823 O O . GLU A 1 101 ? -10.423 34.186 -10.349 1.00 58.09 101 GLU A O 1
ATOM 828 N N . SER A 1 102 ? -8.890 35.541 -9.471 1.00 56.03 102 SER A N 1
ATOM 829 C CA . SER A 1 102 ? -9.609 36.796 -9.751 1.00 56.03 102 SER A CA 1
ATOM 830 C C . SER A 1 102 ? -9.272 37.426 -11.115 1.00 56.03 102 SER A C 1
ATOM 832 O O . SER A 1 102 ? -9.592 38.589 -11.357 1.00 56.03 102 SER A O 1
ATOM 834 N N . LYS A 1 103 ? -8.607 36.683 -12.013 1.00 57.31 103 LYS A N 1
ATOM 835 C CA . LYS A 1 103 ? -8.257 37.117 -13.381 1.00 57.31 103 LYS A CA 1
ATOM 836 C C . LYS A 1 103 ? -8.765 36.165 -14.474 1.00 57.31 103 LYS A C 1
ATOM 838 O O . LYS A 1 103 ? -8.096 35.985 -15.490 1.00 57.31 103 LYS A O 1
ATOM 843 N N . GLU A 1 104 ? -9.951 35.604 -14.282 1.00 54.53 104 GLU A N 1
ATOM 844 C CA . GLU A 1 104 ? -10.798 35.124 -15.378 1.00 54.53 104 GLU A CA 1
ATOM 845 C C . GLU A 1 104 ? -12.146 35.854 -15.300 1.00 54.53 104 GLU A C 1
ATOM 847 O O . GLU A 1 104 ? -13.040 35.440 -14.572 1.00 54.53 104 GLU A O 1
ATOM 852 N N . ASP A 1 105 ? -12.231 36.971 -16.026 1.00 44.25 105 ASP A N 1
ATOM 853 C CA . ASP A 1 105 ? -13.454 37.613 -16.532 1.00 44.25 105 ASP A CA 1
ATOM 854 C C . ASP A 1 105 ? -13.141 38.149 -17.940 1.00 44.25 105 ASP A C 1
ATOM 856 O O . ASP A 1 105 ? -12.090 38.825 -18.093 1.00 44.25 105 ASP A O 1
#

pLDDT: mean 82.09, std 16.11, range [38.66, 96.88]

Radius of gyration: 19.89 Å; Cα contacts (8 Å, |Δi|>4): 31; chains: 1; bounding box: 28×50×40 Å

Nearest PDB structures (foldseek):
  2ehb-assembly1_A  TM=4.779E-01  e=5.980E+00  Arabidopsis thaliana

Foldseek 3Di:
DQDDQPVCPPPPADQLSSVVVVVVVVCVVVVHDDDCVVSVVVNVVSVVVVVVVLVPDDPVVNVVSVVVVCVVVVPPPPVDPQDPVNVVVVVVVVVVVVVVVVPDD